Protein AF-A0A962SX55-F1 (afdb_monomer)

Solvent-accessible surface area (backbone atoms only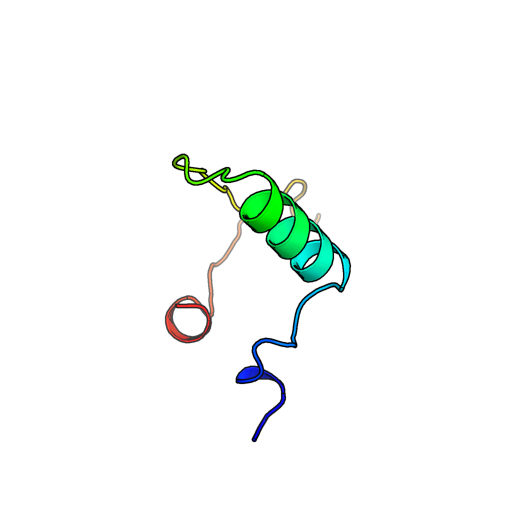 — not comparable to full-atom values): 4060 Å² total; per-residue (Å²): 132,65,67,91,77,39,93,75,71,60,64,69,66,59,56,57,48,50,52,49,34,62,76,67,69,63,79,74,93,81,86,86,86,90,84,80,95,73,71,60,95,93,40,100,74,87,81,92,78,61,66,80,82,76,106

Mean predicted aligned error: 4.11 Å

Foldseek 3Di:
DPPLPDPPPDPPVVVVVVVVCVVVVVPDDDDDDDDDPDDDPVDPDDDDDCPVSVD

Secondary structure (DSSP, 8-state):
--GGG-TT-S-HHHHHHHHHHHHTT-----------S---TT-S------HHHH-

pLDDT: mean 93.93, std 5.39, range [66.06, 98.5]

Radius of gyration: 16.31 Å; Cα contacts (8 Å, |Δi|>4): 10; chains: 1; bounding box: 32×23×38 Å

Structure (mmCIF, N/CA/C/O backbone):
data_AF-A0A962SX55-F1
#
_entry.id   AF-A0A962SX55-F1
#
loop_
_atom_site.group_PDB
_atom_site.id
_atom_site.type_symbol
_atom_site.label_atom_id
_atom_site.label_alt_id
_atom_site.label_comp_id
_atom_site.label_asym_id
_atom_site.label_entity_id
_atom_site.label_seq_id
_atom_site.pdbx_PDB_ins_code
_atom_site.Cartn_x
_atom_site.Cartn_y
_atom_site.Cartn_z
_atom_site.occupancy
_atom_site.B_iso_or_equiv
_atom_site.auth_seq_id
_atom_site.auth_comp_id
_atom_site.auth_asym_id
_atom_site.auth_atom_id
_atom_site.pdbx_PDB_model_num
ATOM 1 N N . MET A 1 1 ? 13.196 -9.889 13.526 1.00 66.06 1 MET A N 1
ATOM 2 C CA . MET A 1 1 ? 12.144 -9.919 12.491 1.00 66.06 1 MET A CA 1
ATOM 3 C C . MET A 1 1 ? 12.604 -9.030 11.346 1.00 66.06 1 MET A C 1
ATOM 5 O O . MET A 1 1 ? 12.938 -7.882 11.626 1.00 66.06 1 MET A O 1
ATOM 9 N N . PRO A 1 2 ? 12.733 -9.541 10.113 1.00 82.69 2 PRO A N 1
ATOM 10 C CA . PRO A 1 2 ? 13.005 -8.702 8.952 1.00 82.69 2 PRO A CA 1
ATOM 11 C C . PRO A 1 2 ? 11.855 -7.707 8.747 1.00 82.69 2 PRO A C 1
ATOM 13 O O . PRO A 1 2 ? 10.693 -8.034 8.983 1.00 82.69 2 PRO A O 1
ATOM 16 N N . ILE A 1 3 ? 12.178 -6.489 8.305 1.00 87.25 3 ILE A N 1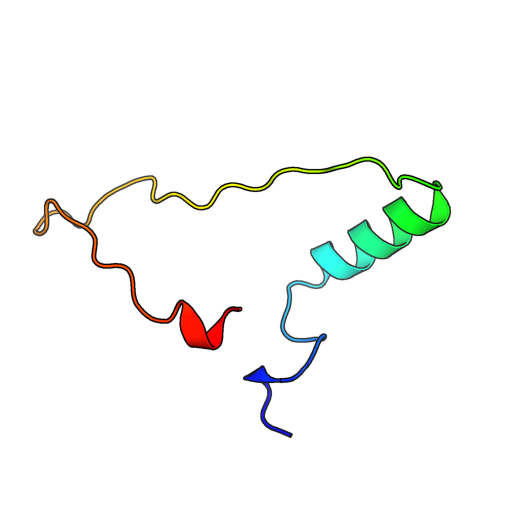
ATOM 17 C CA . ILE A 1 3 ? 11.186 -5.422 8.081 1.00 87.25 3 ILE A CA 1
ATOM 18 C C . ILE A 1 3 ? 10.081 -5.842 7.103 1.00 87.25 3 ILE A C 1
ATOM 20 O O . ILE A 1 3 ? 8.958 -5.370 7.214 1.00 87.25 3 ILE A O 1
ATOM 24 N N . THR A 1 4 ? 10.387 -6.772 6.196 1.00 88.06 4 THR A N 1
ATOM 25 C CA . THR A 1 4 ? 9.468 -7.326 5.195 1.00 88.06 4 THR A CA 1
ATOM 26 C C . THR A 1 4 ? 8.325 -8.144 5.790 1.00 88.06 4 THR A C 1
ATOM 28 O O . THR A 1 4 ? 7.357 -8.400 5.091 1.00 88.06 4 THR A O 1
ATOM 31 N N . GLN A 1 5 ? 8.412 -8.545 7.062 1.00 88.06 5 GLN A N 1
ATOM 32 C CA . GLN A 1 5 ? 7.340 -9.245 7.784 1.00 88.06 5 GLN A CA 1
ATOM 33 C C . GLN A 1 5 ? 6.578 -8.324 8.750 1.00 88.06 5 GLN A C 1
ATOM 35 O O . GLN A 1 5 ? 5.731 -8.783 9.513 1.00 88.06 5 GLN A O 1
ATOM 40 N N . SER A 1 6 ? 6.900 -7.029 8.773 1.00 94.19 6 SER A N 1
ATOM 41 C CA . SER A 1 6 ? 6.229 -6.066 9.640 1.00 94.19 6 SER A CA 1
ATOM 42 C C . SER A 1 6 ? 4.957 -5.539 8.984 1.00 94.19 6 SER A C 1
ATOM 44 O O . SER A 1 6 ? 5.015 -4.987 7.890 1.00 94.19 6 SER A O 1
ATOM 46 N N . ALA A 1 7 ? 3.834 -5.572 9.705 1.00 93.44 7 ALA A N 1
ATOM 47 C CA . ALA A 1 7 ? 2.610 -4.871 9.297 1.00 93.44 7 ALA A CA 1
ATOM 48 C C . ALA A 1 7 ? 2.782 -3.337 9.246 1.00 93.44 7 ALA A C 1
ATOM 50 O O . ALA A 1 7 ? 1.930 -2.630 8.716 1.00 93.44 7 ALA A O 1
ATOM 51 N N . LEU A 1 8 ? 3.887 -2.813 9.793 1.00 95.81 8 LEU A N 1
ATOM 52 C CA . LEU A 1 8 ? 4.238 -1.393 9.734 1.00 95.81 8 LEU A CA 1
ATOM 53 C C . LEU A 1 8 ? 5.022 -1.021 8.465 1.00 95.81 8 LEU A C 1
ATOM 55 O O . LEU A 1 8 ? 5.353 0.150 8.293 1.00 95.81 8 LEU A O 1
ATOM 59 N N . LEU A 1 9 ? 5.338 -1.979 7.582 1.00 96.12 9 LEU A N 1
ATOM 60 C CA . LEU A 1 9 ? 5.927 -1.695 6.270 1.00 96.12 9 LEU A CA 1
ATOM 61 C C . LEU A 1 9 ? 4.835 -1.220 5.295 1.00 96.12 9 LEU A C 1
ATOM 63 O O . LEU A 1 9 ? 4.430 -1.929 4.380 1.00 96.12 9 LEU A O 1
ATOM 67 N N . THR A 1 10 ? 4.331 -0.014 5.531 1.00 95.88 10 THR A N 1
ATOM 68 C CA . THR A 1 10 ? 3.317 0.669 4.722 1.00 95.88 10 THR A CA 1
ATOM 69 C C . THR A 1 10 ? 3.452 2.177 4.932 1.00 95.88 10 THR A C 1
ATOM 71 O O . THR A 1 10 ? 4.055 2.624 5.910 1.00 95.88 10 THR A O 1
ATOM 74 N N . ASP A 1 11 ? 2.860 2.983 4.059 1.00 97.88 11 ASP A N 1
ATOM 75 C CA . ASP A 1 11 ? 2.742 4.418 4.308 1.00 97.88 11 ASP A CA 1
ATOM 76 C C . ASP A 1 11 ? 1.800 4.688 5.494 1.00 97.88 11 ASP A C 1
ATOM 78 O O . ASP A 1 11 ? 0.747 4.054 5.618 1.00 97.88 11 ASP A O 1
ATOM 82 N N . LEU A 1 12 ? 2.135 5.681 6.331 1.00 98.19 12 LEU A N 1
ATOM 83 C CA . LEU A 1 12 ? 1.322 6.101 7.489 1.00 98.19 12 LEU A CA 1
ATOM 84 C C . LEU A 1 12 ? -0.128 6.424 7.097 1.00 98.19 12 LEU A C 1
ATOM 86 O O . LEU A 1 12 ? -1.050 6.171 7.870 1.00 98.19 12 LEU A O 1
ATOM 90 N N . TYR A 1 13 ? -0.322 6.938 5.880 1.00 98.06 13 TYR A N 1
ATOM 91 C CA . TYR A 1 13 ? -1.637 7.215 5.311 1.00 98.06 13 TYR A CA 1
ATOM 92 C C . TYR A 1 13 ? -2.570 5.996 5.359 1.00 98.06 13 TYR A C 1
ATOM 94 O O . TYR A 1 13 ? -3.738 6.136 5.704 1.00 98.06 13 TYR A O 1
ATOM 102 N N . GLN A 1 14 ? -2.068 4.789 5.080 1.00 98.06 14 GLN A N 1
ATOM 103 C CA . GLN A 1 14 ? -2.916 3.594 5.079 1.00 98.06 14 GLN A CA 1
ATOM 104 C C . GLN A 1 14 ? -3.421 3.263 6.488 1.00 98.06 14 GLN A C 1
ATOM 106 O O . GLN A 1 14 ? -4.576 2.887 6.663 1.00 98.06 14 GLN A O 1
ATOM 111 N N . LEU A 1 15 ? -2.591 3.476 7.514 1.00 98.06 15 LEU A N 1
ATOM 112 C CA . LEU A 1 15 ? -2.972 3.233 8.906 1.00 98.06 15 LEU A CA 1
ATOM 113 C C . LEU A 1 15 ? -4.017 4.244 9.395 1.00 98.06 15 LEU A C 1
ATOM 115 O O . LEU A 1 15 ? -4.978 3.862 10.064 1.00 98.06 15 LEU A O 1
ATOM 119 N N . THR A 1 16 ? -3.874 5.522 9.033 1.00 98.31 16 THR A N 1
ATOM 120 C CA . THR A 1 16 ? -4.857 6.553 9.405 1.00 98.31 16 THR A CA 1
ATOM 121 C C . THR A 1 16 ? -6.182 6.385 8.652 1.00 98.31 16 THR A C 1
ATOM 123 O O . THR A 1 16 ? -7.252 6.614 9.227 1.00 98.31 16 THR A O 1
ATOM 126 N N . MET A 1 17 ? -6.142 5.918 7.401 1.00 98.25 17 MET A N 1
ATOM 127 C CA . MET A 1 17 ? -7.338 5.542 6.639 1.00 98.25 17 MET A CA 1
ATOM 128 C C . MET A 1 17 ? -8.054 4.340 7.258 1.00 98.25 17 MET A C 1
ATOM 130 O O . MET A 1 17 ? -9.256 4.426 7.504 1.00 98.25 17 MET A O 1
ATOM 134 N N . LEU A 1 18 ? -7.330 3.264 7.591 1.00 97.94 18 LEU A N 1
ATOM 135 C CA . LEU A 1 18 ? -7.894 2.086 8.264 1.00 97.94 18 LEU A CA 1
ATOM 136 C C . LEU A 1 18 ? -8.576 2.455 9.587 1.00 97.94 18 LEU A C 1
ATOM 138 O O . LEU A 1 18 ? -9.696 2.014 9.845 1.00 97.94 18 LEU A O 1
ATOM 142 N N . GLN A 1 19 ? -7.943 3.309 10.399 1.00 98.25 19 GLN A N 1
ATOM 143 C CA . GLN A 1 19 ? -8.548 3.814 11.635 1.00 98.25 19 GLN A CA 1
ATOM 144 C C . GLN A 1 19 ? -9.867 4.552 11.362 1.00 98.25 19 GLN A C 1
ATOM 146 O O . GLN A 1 19 ? -10.834 4.382 12.105 1.00 98.25 19 GLN A O 1
ATOM 151 N N . THR A 1 20 ? -9.915 5.357 10.299 1.00 98.38 20 THR A N 1
ATOM 152 C CA . THR A 1 20 ? -11.121 6.098 9.910 1.00 98.38 20 THR A CA 1
ATOM 153 C C . THR A 1 20 ? -12.227 5.150 9.454 1.00 98.38 20 THR A C 1
ATOM 155 O O . THR A 1 20 ? -13.348 5.266 9.939 1.00 98.38 20 THR A O 1
ATOM 158 N N . TYR A 1 21 ? -11.923 4.181 8.587 1.00 98.25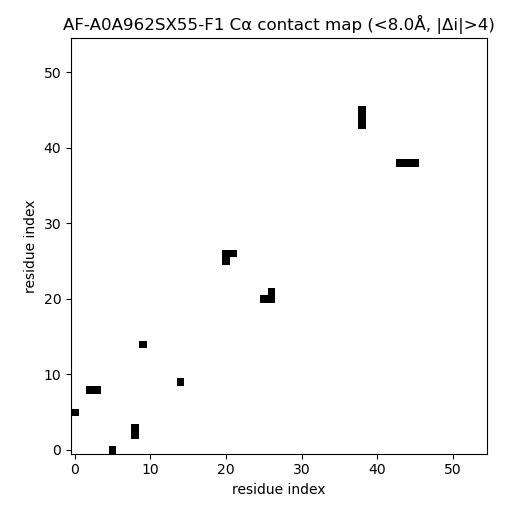 21 TYR A N 1
ATOM 159 C CA . TYR A 1 21 ? -12.904 3.198 8.117 1.00 98.25 21 TYR A CA 1
ATOM 160 C C . TYR A 1 21 ? -13.501 2.387 9.264 1.00 98.25 21 TYR A C 1
ATOM 162 O O . TYR A 1 21 ? -14.721 2.269 9.360 1.00 98.25 21 TYR A O 1
ATOM 170 N N . HIS A 1 22 ? -12.656 1.921 10.184 1.00 98.19 22 HIS A N 1
ATOM 171 C CA . HIS A 1 22 ? -13.105 1.202 11.370 1.00 98.19 22 HIS A CA 1
ATOM 172 C C . HIS A 1 22 ? -13.999 2.075 12.267 1.00 98.19 22 HIS A C 1
ATOM 174 O O . HIS A 1 22 ? -15.071 1.647 12.681 1.00 98.19 22 HIS A O 1
ATOM 180 N N . ALA A 1 23 ? -13.598 3.321 12.547 1.00 98.50 23 ALA A N 1
ATOM 181 C CA . ALA A 1 23 ? -14.385 4.239 13.377 1.00 98.50 23 ALA A CA 1
ATOM 182 C C . ALA A 1 23 ? -15.748 4.607 12.762 1.00 98.50 23 ALA A C 1
ATOM 184 O O . ALA A 1 23 ? -16.663 4.977 13.495 1.00 98.50 23 ALA A O 1
ATOM 185 N N . GLN A 1 24 ? -15.876 4.518 11.437 1.00 98.38 24 GLN A N 1
ATOM 186 C CA . GLN A 1 24 ? -17.106 4.809 10.698 1.00 98.38 24 GLN A CA 1
ATOM 187 C C . GLN A 1 24 ? -17.928 3.551 10.359 1.00 98.38 24 GLN A C 1
ATOM 189 O O . GLN A 1 24 ? -18.967 3.676 9.717 1.00 98.38 24 GLN A O 1
ATOM 194 N N . GLY A 1 25 ? -17.489 2.351 10.765 1.00 98.12 25 GLY A N 1
ATOM 195 C CA . GLY A 1 25 ? -18.180 1.092 10.451 1.00 98.12 25 GLY A CA 1
ATOM 196 C C . GLY A 1 25 ? -18.234 0.772 8.951 1.00 98.12 25 GLY A C 1
ATOM 197 O O . GLY A 1 25 ? -19.189 0.157 8.482 1.00 98.12 25 GLY A O 1
ATOM 198 N N . MET A 1 26 ? -17.245 1.232 8.181 1.00 98.00 26 MET A N 1
ATOM 199 C CA . MET A 1 26 ? -17.182 1.038 6.730 1.00 98.00 26 MET A CA 1
ATOM 200 C C . MET A 1 26 ? -16.604 -0.345 6.402 1.00 98.00 26 MET A C 1
ATOM 202 O O . MET A 1 26 ? -15.406 -0.483 6.161 1.00 98.00 26 MET A O 1
ATOM 206 N N . GLU A 1 27 ? -17.463 -1.362 6.411 1.00 97.00 27 GLU A N 1
ATOM 207 C CA . GLU A 1 27 ? -17.099 -2.781 6.226 1.00 97.00 27 GLU A CA 1
ATOM 208 C C . GLU A 1 27 ? -17.473 -3.337 4.837 1.00 97.00 27 GLU A C 1
ATOM 210 O O . GLU A 1 27 ? -17.444 -4.546 4.604 1.00 97.00 27 GLU A O 1
ATOM 215 N N . ASP A 1 28 ? -17.831 -2.460 3.899 1.00 97.44 28 ASP A N 1
ATOM 216 C CA . ASP A 1 28 ? -18.204 -2.847 2.540 1.00 97.44 28 ASP A CA 1
ATOM 217 C C . ASP A 1 28 ? -17.029 -3.451 1.751 1.00 97.44 28 ASP A C 1
ATOM 219 O O .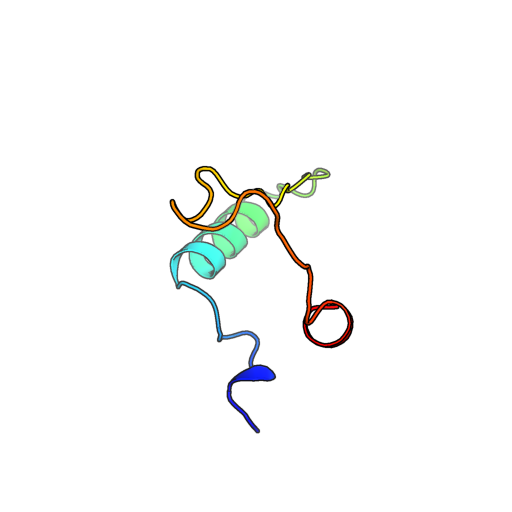 ASP A 1 28 ? -15.849 -3.203 2.010 1.00 97.44 28 ASP A O 1
ATOM 223 N N . THR A 1 29 ? -17.352 -4.233 0.718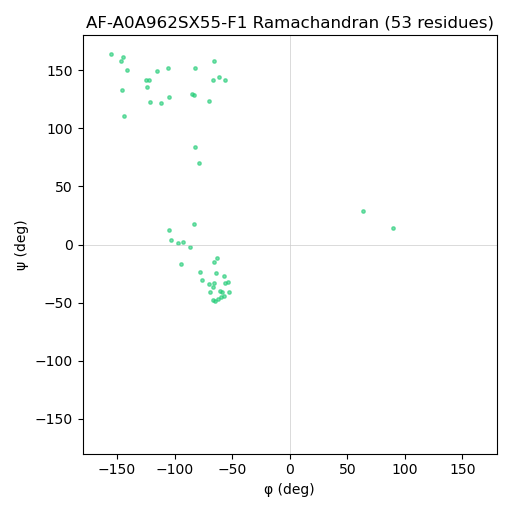 1.00 97.81 29 THR A N 1
ATOM 224 C CA . THR A 1 29 ? -16.338 -4.825 -0.165 1.00 97.81 29 THR A CA 1
ATOM 225 C C . THR A 1 29 ? -15.672 -3.759 -1.036 1.00 97.81 29 THR A C 1
ATOM 227 O O . THR A 1 29 ? -16.335 -3.086 -1.826 1.00 97.81 29 THR A O 1
ATOM 230 N N . ALA A 1 30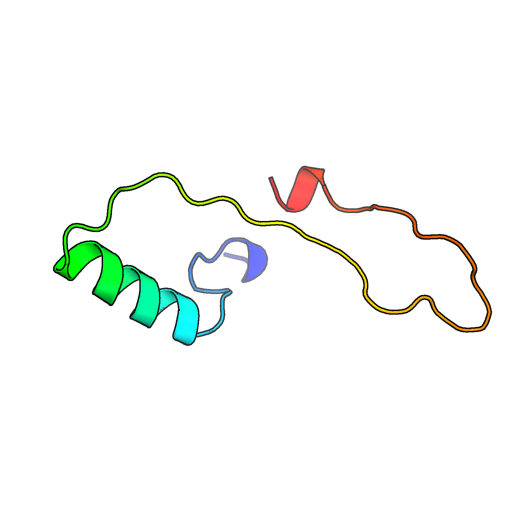 ? -14.345 -3.665 -0.950 1.00 96.69 30 ALA A N 1
ATOM 231 C CA . ALA A 1 30 ? -13.514 -2.828 -1.813 1.00 96.69 30 ALA A CA 1
ATOM 232 C C . ALA A 1 30 ? -12.736 -3.671 -2.840 1.00 96.69 30 ALA A C 1
ATOM 234 O O . ALA A 1 30 ? -12.394 -4.825 -2.585 1.00 96.69 30 ALA A O 1
ATOM 235 N N . VAL A 1 31 ? -12.425 -3.079 -3.997 1.00 97.56 31 VAL A N 1
ATOM 236 C CA . VAL A 1 31 ? -11.639 -3.703 -5.076 1.00 97.56 31 VAL A CA 1
ATOM 237 C C . VAL A 1 31 ? -10.437 -2.817 -5.396 1.00 97.56 31 VAL A C 1
ATOM 239 O O . VAL A 1 31 ? -10.579 -1.602 -5.520 1.00 97.56 31 VAL A O 1
ATOM 242 N N . PHE A 1 32 ? -9.262 -3.429 -5.549 1.00 96.50 32 PHE A N 1
ATOM 243 C CA . PHE A 1 32 ? -8.010 -2.747 -5.881 1.00 96.50 32 PHE A CA 1
ATOM 244 C C . PHE A 1 32 ? -7.389 -3.357 -7.136 1.00 96.50 32 PHE A C 1
ATOM 246 O O . PHE A 1 32 ? -7.390 -4.574 -7.309 1.00 96.50 32 PHE A O 1
ATOM 253 N N . GLU A 1 33 ? -6.817 -2.509 -7.989 1.00 96.62 33 GLU A N 1
ATOM 254 C CA . GLU A 1 33 ? -6.132 -2.914 -9.216 1.00 96.62 33 GLU A CA 1
ATOM 255 C C . GLU A 1 33 ? -4.685 -2.419 -9.210 1.00 96.62 33 GLU A C 1
ATOM 257 O O . GLU A 1 33 ? -4.393 -1.293 -8.801 1.00 96.62 33 GLU A O 1
ATOM 262 N N . LEU A 1 34 ? -3.775 -3.251 -9.718 1.00 93.88 34 LEU A N 1
ATOM 263 C CA . LEU A 1 34 ? -2.373 -2.901 -9.926 1.00 93.88 34 LEU A CA 1
ATOM 264 C C . LEU A 1 34 ? -2.085 -2.835 -11.426 1.00 93.88 34 LEU A C 1
ATOM 266 O O . LEU A 1 34 ? -2.241 -3.821 -12.142 1.00 93.88 34 LEU A O 1
ATOM 270 N N . PHE A 1 35 ? -1.618 -1.681 -11.900 1.00 93.44 35 PHE A N 1
ATOM 271 C CA . PHE A 1 35 ? -1.265 -1.475 -13.302 1.00 93.44 35 PHE A CA 1
ATOM 272 C C . PHE A 1 35 ? -0.082 -0.518 -13.452 1.00 93.44 35 PHE A C 1
ATOM 274 O O . PHE A 1 35 ? 0.205 0.312 -12.587 1.00 93.44 35 PHE A O 1
ATOM 281 N N . VAL A 1 36 ? 0.596 -0.607 -14.595 1.00 93.44 36 VAL A N 1
ATOM 282 C CA . VAL A 1 36 ? 1.715 0.268 -14.950 1.00 93.44 36 VAL A CA 1
ATOM 283 C C . VAL A 1 36 ? 1.247 1.283 -15.989 1.00 93.44 36 VAL A C 1
ATOM 285 O O . VAL A 1 36 ? 0.715 0.918 -17.031 1.00 93.44 36 VAL A O 1
ATOM 288 N N . ARG A 1 37 ? 1.460 2.576 -15.719 1.00 94.31 37 ARG A N 1
ATOM 289 C CA . ARG A 1 37 ? 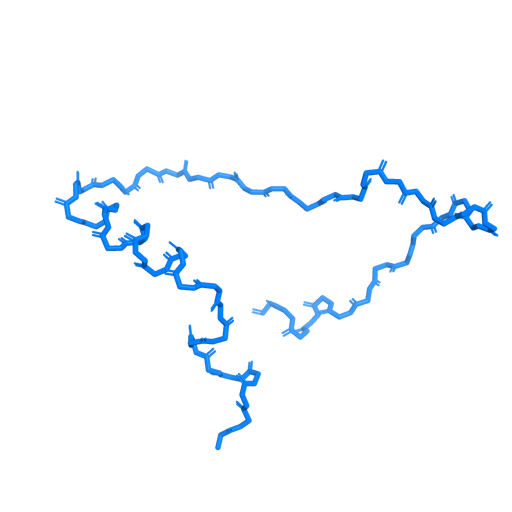0.993 3.670 -16.595 1.00 94.31 37 ARG A CA 1
ATOM 290 C C . ARG A 1 37 ? 1.839 3.863 -17.852 1.00 94.31 37 ARG A C 1
ATOM 292 O O . ARG A 1 37 ? 1.339 4.370 -18.849 1.00 94.31 37 ARG A O 1
ATOM 299 N N . ARG A 1 38 ? 3.137 3.559 -17.779 1.00 93.00 38 ARG A N 1
ATOM 300 C CA . ARG A 1 38 ? 4.112 3.777 -18.857 1.00 93.00 38 ARG A CA 1
ATOM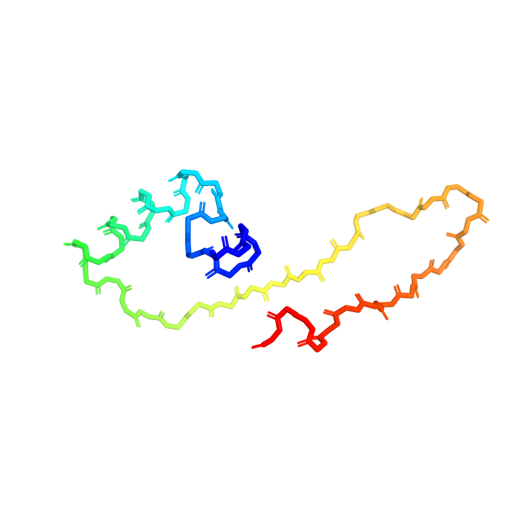 301 C C . ARG A 1 38 ? 5.150 2.666 -18.848 1.00 93.00 38 ARG A C 1
ATOM 303 O O . ARG A 1 38 ? 5.697 2.357 -17.793 1.00 93.00 38 ARG A O 1
ATOM 310 N N . LEU A 1 39 ? 5.430 2.105 -20.018 1.00 93.06 39 LEU A N 1
ATOM 311 C CA . LEU A 1 39 ? 6.509 1.141 -20.191 1.00 93.06 39 LEU A CA 1
ATOM 312 C C . LEU A 1 39 ? 7.858 1.860 -20.355 1.00 93.06 39 LEU A C 1
ATOM 314 O O . LEU A 1 39 ? 7.883 2.995 -20.843 1.00 93.06 39 LEU A O 1
ATOM 318 N N . PRO A 1 40 ? 8.978 1.226 -19.959 1.00 90.44 40 PRO A N 1
ATOM 319 C CA . PRO A 1 40 ? 10.305 1.739 -20.273 1.00 90.44 40 PRO A CA 1
ATOM 320 C C . PRO A 1 40 ? 10.479 1.927 -21.792 1.00 90.44 40 PRO A C 1
ATOM 322 O O . PRO A 1 40 ? 10.036 1.059 -22.545 1.00 90.44 40 PRO A O 1
ATOM 325 N N . PRO A 1 41 ? 11.156 2.995 -22.261 1.00 91.25 41 PRO A N 1
ATOM 326 C CA . PRO A 1 41 ? 11.261 3.298 -23.695 1.00 91.25 41 PRO A CA 1
ATOM 327 C C . PRO A 1 41 ? 11.837 2.156 -24.539 1.00 91.25 41 PRO A C 1
ATOM 329 O O . PRO A 1 41 ? 11.448 1.959 -25.683 1.00 91.25 41 PRO A O 1
ATOM 332 N N . GLU A 1 42 ? 12.748 1.383 -23.955 1.00 94.19 42 GLU A N 1
ATOM 333 C CA . GLU A 1 42 ? 13.483 0.313 -24.632 1.00 94.19 42 GLU A CA 1
ATOM 334 C C . GLU A 1 42 ? 12.811 -1.065 -24.492 1.00 94.19 42 GLU A C 1
ATOM 336 O O . GLU A 1 42 ? 13.359 -2.068 -24.949 1.00 94.19 42 GLU A O 1
ATOM 341 N N . ARG A 1 43 ? 11.638 -1.161 -23.839 1.00 90.75 43 ARG A N 1
ATOM 342 C CA . ARG A 1 43 ? 10.982 -2.448 -23.548 1.00 90.75 43 ARG A CA 1
ATOM 343 C C . ARG A 1 43 ? 9.458 -2.367 -23.631 1.00 90.75 43 ARG A C 1
ATOM 345 O O . ARG A 1 43 ? 8.806 -1.826 -22.747 1.00 90.75 43 ARG A O 1
ATOM 352 N N . GLY A 1 44 ? 8.888 -3.014 -24.648 1.00 92.75 44 GLY A N 1
ATOM 353 C CA . GLY A 1 44 ? 7.440 -3.075 -24.895 1.00 92.75 44 GLY A CA 1
ATOM 354 C C . GLY A 1 44 ? 6.665 -4.146 -24.113 1.00 92.75 44 GLY A C 1
ATOM 355 O O . GLY A 1 44 ? 5.563 -4.493 -24.519 1.00 92.75 44 GLY A O 1
ATOM 356 N N . PHE A 1 45 ? 7.220 -4.703 -23.032 1.00 92.12 45 PHE A N 1
ATOM 357 C CA . PHE A 1 45 ? 6.566 -5.751 -22.238 1.00 92.12 45 PHE A CA 1
ATOM 358 C C . PHE A 1 45 ? 6.884 -5.629 -20.744 1.00 92.12 45 PHE A C 1
ATOM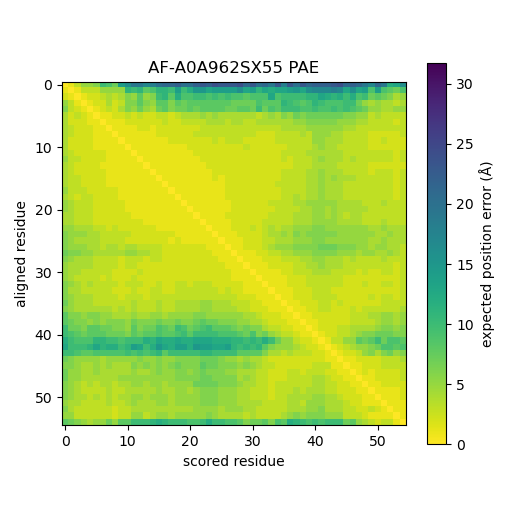 360 O O . PHE A 1 45 ? 7.878 -5.009 -20.354 1.00 92.12 45 PHE A O 1
ATOM 367 N N . LEU A 1 46 ? 6.054 -6.269 -19.917 1.00 93.31 46 LEU A N 1
ATOM 368 C CA . LEU A 1 46 ? 6.272 -6.456 -18.482 1.00 93.31 46 LEU A CA 1
ATOM 369 C C . LEU A 1 46 ? 6.433 -7.941 -18.171 1.00 93.31 46 LEU A C 1
ATOM 371 O O . LEU A 1 46 ? 5.841 -8.792 -18.830 1.00 93.31 46 LEU A O 1
ATOM 375 N N . LEU A 1 47 ? 7.220 -8.229 -17.142 1.00 91.56 47 LEU A N 1
ATOM 376 C CA . LEU A 1 47 ? 7.321 -9.546 -16.536 1.00 91.56 47 LEU A CA 1
ATOM 377 C C . LEU A 1 47 ? 6.933 -9.399 -15.070 1.00 91.56 47 LEU A C 1
ATOM 379 O O . LEU A 1 47 ? 7.555 -8.621 -14.346 1.00 91.56 47 LEU A O 1
ATOM 383 N N . THR A 1 48 ? 5.922 -10.141 -14.638 1.00 93.00 48 THR A N 1
ATOM 384 C CA . THR A 1 48 ? 5.529 -10.171 -13.231 1.00 93.00 48 THR A CA 1
ATOM 385 C C . THR A 1 48 ? 6.415 -11.159 -12.480 1.00 93.00 48 THR A C 1
ATOM 387 O O . THR A 1 48 ? 6.548 -12.310 -12.888 1.00 93.00 48 THR A O 1
ATOM 390 N N . ALA A 1 49 ? 7.010 -10.718 -11.375 1.00 94.44 49 ALA A N 1
ATOM 391 C CA . ALA A 1 49 ? 7.814 -11.543 -10.480 1.00 94.44 49 ALA A CA 1
ATOM 392 C C . ALA A 1 49 ? 7.542 -11.135 -9.024 1.00 94.44 49 ALA A C 1
ATOM 394 O O . ALA A 1 49 ? 7.219 -9.979 -8.763 1.00 94.44 49 ALA A O 1
ATOM 395 N N . GLY A 1 50 ? 7.670 -12.078 -8.085 1.00 93.12 50 GLY A N 1
ATOM 396 C CA . GLY A 1 50 ? 7.438 -11.827 -6.655 1.00 93.12 50 GLY A CA 1
ATOM 397 C C . GLY A 1 50 ? 6.002 -12.052 -6.165 1.00 93.12 50 GLY A C 1
ATOM 398 O O . GLY A 1 50 ? 5.690 -11.643 -5.055 1.00 93.12 50 GLY A O 1
ATOM 399 N N . LEU A 1 51 ? 5.143 -12.717 -6.951 1.00 93.19 51 LEU A N 1
ATOM 400 C CA . LEU A 1 51 ? 3.758 -13.012 -6.549 1.00 93.19 51 LEU A CA 1
ATOM 401 C C . LEU A 1 51 ? 3.671 -13.880 -5.288 1.00 93.19 51 LEU A C 1
ATOM 403 O O . LEU A 1 51 ? 2.842 -13.620 -4.434 1.00 93.19 51 LEU A O 1
ATOM 407 N N . GLU A 1 52 ? 4.542 -14.878 -5.147 1.00 94.19 52 GLU A N 1
ATOM 408 C CA . GLU A 1 52 ? 4.570 -15.730 -3.950 1.00 94.19 52 GLU A CA 1
ATOM 409 C C . GLU A 1 52 ? 4.982 -14.960 -2.689 1.00 94.19 52 GLU A C 1
ATOM 411 O O . GLU A 1 52 ? 4.502 -15.253 -1.610 1.00 94.19 52 GLU A O 1
ATOM 416 N N . GLN A 1 53 ? 5.854 -13.958 -2.818 1.00 91.12 53 GLN A N 1
ATOM 417 C CA . GLN A 1 53 ? 6.336 -13.180 -1.674 1.00 91.12 53 GLN A CA 1
ATOM 418 C C . GLN A 1 53 ? 5.321 -12.133 -1.194 1.00 91.12 53 GLN A C 1
ATOM 420 O O . GLN A 1 53 ? 5.417 -11.661 -0.063 1.00 91.12 53 GLN A O 1
ATOM 425 N N . VAL A 1 54 ? 4.413 -11.695 -2.072 1.00 89.50 54 VAL A N 1
ATOM 426 C CA . VAL A 1 54 ? 3.437 -10.639 -1.759 1.00 89.50 54 VAL A CA 1
ATOM 427 C C . VAL A 1 54 ? 2.091 -11.189 -1.271 1.00 89.50 54 VAL A C 1
ATOM 429 O O . VAL A 1 54 ? 1.314 -10.419 -0.711 1.00 89.50 54 VAL A O 1
ATOM 432 N N . LEU A 1 55 ? 1.811 -12.480 -1.499 1.00 82.31 55 LEU A N 1
ATOM 433 C CA . LEU A 1 55 ? 0.593 -13.185 -1.075 1.00 82.31 55 LEU A CA 1
ATOM 434 C C . LEU A 1 55 ? 0.805 -13.907 0.260 1.00 82.31 55 LEU A C 1
ATOM 436 O O . LEU A 1 55 ? -0.146 -13.892 1.071 1.00 82.31 55 LEU A O 1
#

Sequence (55 aa):
MPITQSALLTDLYQLTMLQTYHAQGMEDTAVFELFVRRLPPERGFLLTAGLEQVL